Protein AF-A0A2V5RX01-F1 (afdb_monomer_lite)

Foldseek 3Di:
DPLLDFDAVVVVVCVFFDPPFWDWDPCPKQVQWTWTWTHGPNAIAIEIEGHQDWDQDPPPGTDGTQEGALGNLLSLLVSLVVCQVVLHAYDYHHPHPYYDDDDVRVVVPSVVSNVSSVVSVVPRPHD

Radius of gyration: 14.37 Å; chains: 1; bounding box: 32×35×37 Å

Structure (mmCIF, N/CA/C/O backbone):
data_AF-A0A2V5RX01-F1
#
_entry.id   AF-A0A2V5RX01-F1
#
loop_
_atom_site.group_PDB
_atom_site.id
_atom_site.type_symbol
_atom_site.label_atom_id
_atom_site.label_alt_id
_atom_site.label_comp_id
_atom_site.label_asym_id
_atom_site.label_entity_id
_atom_site.label_seq_id
_atom_site.pdbx_PDB_ins_code
_atom_site.Cartn_x
_atom_site.Cartn_y
_atom_site.Cartn_z
_atom_site.occupancy
_atom_site.B_iso_or_equiv
_atom_site.auth_seq_id
_atom_site.auth_comp_id
_atom_site.auth_asym_id
_atom_site.auth_atom_id
_atom_site.pdbx_PDB_model_num
ATOM 1 N N . PHE A 1 1 ? 13.299 -21.409 7.179 1.00 50.28 1 PHE A N 1
ATOM 2 C CA . PHE A 1 1 ? 12.378 -20.322 6.806 1.00 50.28 1 PHE A CA 1
ATOM 3 C C . PHE A 1 1 ? 12.650 -19.974 5.358 1.00 50.28 1 PHE A C 1
ATOM 5 O O . PHE A 1 1 ? 13.742 -19.516 5.058 1.00 50.28 1 PHE A O 1
ATOM 12 N N . ASP A 1 2 ? 11.727 -20.307 4.460 1.00 61.69 2 ASP A N 1
ATOM 13 C CA . ASP A 1 2 ? 11.863 -19.994 3.037 1.00 61.69 2 ASP A CA 1
ATOM 14 C C . ASP A 1 2 ? 11.249 -18.612 2.774 1.00 61.69 2 ASP A C 1
ATOM 16 O O . ASP A 1 2 ? 10.032 -18.473 2.663 1.00 61.69 2 ASP A O 1
ATOM 20 N N . GLY A 1 3 ? 12.093 -17.576 2.750 1.00 63.88 3 GLY A N 1
ATOM 21 C CA . GLY A 1 3 ? 11.678 -16.187 2.515 1.00 63.88 3 GLY A CA 1
ATOM 22 C C . GLY A 1 3 ? 11.251 -15.892 1.071 1.00 63.88 3 GLY A C 1
ATOM 23 O O . GLY A 1 3 ? 10.878 -14.759 0.767 1.00 63.88 3 GLY A O 1
ATOM 24 N N . GLN A 1 4 ? 11.312 -16.882 0.173 1.00 67.19 4 GLN A N 1
ATOM 25 C CA . GLN A 1 4 ? 10.921 -16.735 -1.232 1.00 67.19 4 GLN A CA 1
ATOM 26 C C . GLN A 1 4 ? 9.504 -17.231 -1.525 1.00 67.19 4 GLN A C 1
ATOM 28 O O . GLN A 1 4 ? 9.035 -17.115 -2.657 1.00 67.19 4 GLN A O 1
ATOM 33 N N . LYS A 1 5 ? 8.795 -17.773 -0.529 1.00 80.12 5 LYS A N 1
ATOM 34 C CA . LYS A 1 5 ? 7.443 -18.275 -0.753 1.00 80.12 5 LYS A CA 1
ATOM 35 C C . LYS A 1 5 ? 6.469 -17.113 -0.962 1.00 80.12 5 LYS A C 1
ATOM 37 O O . LYS A 1 5 ? 6.295 -16.267 -0.089 1.00 80.12 5 LYS A O 1
ATOM 42 N N . ASN A 1 6 ? 5.824 -17.089 -2.126 1.00 86.69 6 ASN A N 1
ATOM 43 C CA . ASN A 1 6 ? 4.783 -16.112 -2.433 1.00 86.69 6 ASN A CA 1
ATOM 44 C C . ASN A 1 6 ? 3.511 -16.424 -1.632 1.00 86.69 6 ASN A C 1
ATOM 46 O O . ASN A 1 6 ? 3.156 -17.590 -1.450 1.00 86.69 6 ASN A O 1
ATOM 50 N N . TYR A 1 7 ? 2.813 -15.379 -1.202 1.00 91.81 7 TYR A N 1
ATOM 51 C CA . TYR A 1 7 ? 1.523 -15.453 -0.518 1.00 91.81 7 TYR A CA 1
ATOM 52 C C . TYR A 1 7 ? 0.664 -14.252 -0.919 1.00 91.81 7 TYR A C 1
ATOM 54 O O . TYR A 1 7 ? 1.211 -13.229 -1.339 1.00 91.81 7 TYR A O 1
ATOM 62 N N . ASP A 1 8 ? -0.661 -14.372 -0.803 1.00 94.25 8 ASP A N 1
ATOM 63 C CA . ASP A 1 8 ? -1.544 -13.219 -0.972 1.00 94.25 8 ASP A CA 1
ATOM 64 C C . ASP A 1 8 ? -1.546 -12.386 0.312 1.00 94.25 8 ASP A C 1
ATOM 66 O O . ASP A 1 8 ? -1.879 -12.877 1.392 1.00 94.25 8 ASP A O 1
ATOM 70 N N . ALA A 1 9 ? -1.204 -11.103 0.203 1.00 95.25 9 ALA A N 1
ATOM 71 C CA . ALA A 1 9 ? -1.326 -10.17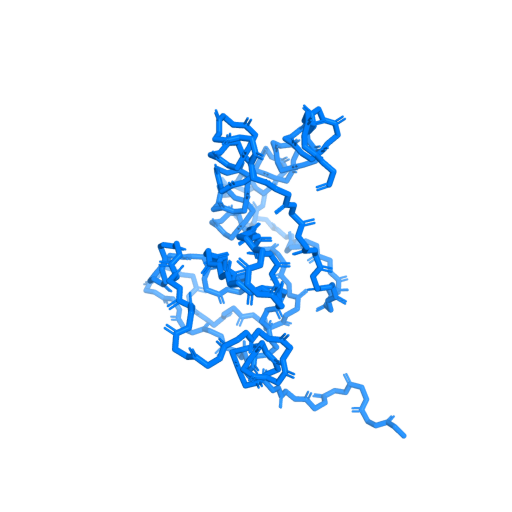2 1.320 1.00 95.25 9 ALA A CA 1
ATOM 72 C C . ALA A 1 9 ? -2.755 -10.123 1.894 1.00 95.25 9 ALA A C 1
ATOM 74 O O . ALA A 1 9 ? -2.914 -9.888 3.085 1.00 95.25 9 ALA A O 1
ATOM 75 N N . ARG A 1 10 ? -3.795 -10.383 1.092 1.00 95.38 10 ARG A N 1
ATOM 76 C CA . ARG A 1 10 ? -5.190 -10.426 1.564 1.00 95.38 10 ARG A CA 1
ATOM 77 C C . ARG A 1 10 ? -5.442 -11.556 2.548 1.00 95.38 10 ARG A C 1
ATOM 79 O O . ARG A 1 10 ? -6.144 -11.340 3.531 1.00 95.38 10 ARG A O 1
ATOM 86 N N . ASP A 1 11 ? -4.834 -12.716 2.317 1.00 95.25 11 ASP A N 1
ATOM 87 C CA . ASP A 1 11 ? -4.947 -13.857 3.225 1.00 95.25 11 ASP A CA 1
ATOM 88 C C . ASP A 1 11 ? -4.301 -13.520 4.572 1.00 95.25 11 ASP A C 1
ATOM 90 O O . ASP A 1 11 ? -4.861 -13.819 5.623 1.00 95.25 11 ASP A O 1
ATOM 94 N N . LEU A 1 12 ? -3.159 -12.820 4.549 1.00 94.19 12 LEU A N 1
ATOM 95 C CA . LEU A 1 12 ? -2.522 -12.301 5.759 1.00 94.19 12 LEU A CA 1
ATOM 96 C C . LEU A 1 12 ? -3.427 -11.286 6.471 1.00 94.19 12 LEU A C 1
ATOM 98 O O . LEU A 1 12 ? -3.653 -11.414 7.673 1.00 94.19 12 LEU A O 1
ATOM 102 N N . LEU A 1 13 ? -3.972 -10.305 5.745 1.00 96.00 13 LEU A N 1
ATOM 103 C CA . LEU A 1 13 ? -4.848 -9.281 6.319 1.00 96.00 13 LEU A CA 1
ATOM 104 C C . LEU A 1 13 ? -6.092 -9.887 6.966 1.00 96.00 13 LEU A C 1
ATOM 106 O O . LEU A 1 13 ? -6.451 -9.463 8.060 1.00 96.00 13 LEU A O 1
ATOM 110 N N . ALA A 1 14 ? -6.687 -10.912 6.354 1.00 96.06 14 ALA A N 1
ATOM 111 C CA . ALA A 1 14 ? -7.845 -11.620 6.894 1.00 96.06 14 ALA A CA 1
ATOM 112 C C . ALA A 1 14 ? -7.596 -12.255 8.278 1.00 96.06 14 ALA A C 1
ATOM 114 O O . ALA A 1 14 ? -8.555 -12.526 8.993 1.00 96.06 14 ALA A O 1
ATOM 115 N N . THR A 1 15 ? -6.335 -12.471 8.679 1.00 95.38 15 THR A N 1
ATOM 116 C CA . THR A 1 15 ? -5.981 -12.967 10.026 1.00 95.38 15 THR A CA 1
ATOM 117 C C . THR A 1 15 ? -5.792 -11.868 11.073 1.00 95.38 15 THR A C 1
ATOM 119 O O . THR A 1 15 ? -5.717 -12.166 12.264 1.00 95.38 15 THR A O 1
ATOM 122 N N . VAL A 1 16 ? -5.688 -10.609 10.642 1.00 95.25 16 VAL A N 1
ATOM 123 C CA . VAL A 1 16 ? -5.357 -9.457 11.498 1.00 95.25 16 VAL A CA 1
ATOM 124 C C . VAL A 1 16 ? -6.561 -8.541 11.702 1.00 95.25 16 VAL A C 1
ATOM 126 O O . VAL A 1 16 ? -6.721 -7.962 12.776 1.00 95.25 16 VAL A O 1
ATOM 129 N N . ILE A 1 17 ? -7.385 -8.381 10.668 1.00 97.69 17 ILE A N 1
ATOM 130 C CA . ILE A 1 17 ? -8.540 -7.482 10.674 1.00 97.69 17 ILE A CA 1
ATOM 131 C C . ILE A 1 17 ? -9.808 -8.197 11.139 1.00 97.69 17 ILE A C 1
ATOM 133 O O . ILE A 1 17 ? -9.938 -9.414 11.025 1.00 97.69 17 ILE A O 1
ATOM 137 N N . ASP A 1 18 ? -10.782 -7.417 11.593 1.00 97.62 18 ASP A N 1
ATOM 138 C CA . ASP A 1 18 ? -12.103 -7.916 11.954 1.00 97.62 18 ASP A CA 1
ATOM 139 C C . ASP A 1 18 ? -12.800 -8.527 10.722 1.00 97.62 18 ASP A C 1
ATOM 141 O O . ASP A 1 18 ? -12.686 -8.012 9.600 1.00 97.62 18 ASP A O 1
ATOM 145 N N . GLU A 1 19 ? -13.571 -9.599 10.925 1.00 95.69 19 GLU A N 1
ATOM 146 C CA . GLU A 1 19 ? -14.274 -10.291 9.842 1.00 95.69 19 GLU A CA 1
ATOM 147 C C . GLU A 1 19 ? -15.134 -9.335 9.002 1.00 95.69 19 GLU A C 1
ATOM 149 O O . GLU A 1 19 ? -15.891 -8.517 9.527 1.00 95.69 19 GLU A O 1
ATOM 154 N N . LYS A 1 20 ? -15.045 -9.468 7.670 1.00 92.94 20 LYS A N 1
ATOM 155 C CA . LYS A 1 20 ? -15.821 -8.681 6.687 1.00 92.94 20 LYS A CA 1
ATOM 156 C C . LYS A 1 20 ? -15.653 -7.158 6.819 1.00 92.94 20 LYS A C 1
ATOM 158 O O . LYS A 1 20 ? -16.513 -6.413 6.354 1.00 92.94 20 LYS A O 1
ATOM 163 N N . SER A 1 21 ? -14.560 -6.689 7.424 1.00 96.50 21 SER A N 1
ATOM 164 C CA . SER A 1 21 ? -14.290 -5.254 7.578 1.00 96.50 21 SER A CA 1
ATOM 165 C C . SER A 1 21 ? -13.482 -4.633 6.435 1.00 96.50 21 SER A C 1
ATOM 167 O O . SER A 1 21 ? -13.425 -3.410 6.349 1.00 96.50 21 SER A O 1
ATOM 169 N N . MET A 1 22 ? -12.861 -5.450 5.576 1.00 97.19 22 MET A N 1
ATOM 170 C CA . MET A 1 22 ? -11.973 -4.977 4.512 1.00 97.19 22 MET A CA 1
ATOM 171 C C . MET A 1 22 ? -12.739 -4.301 3.373 1.00 97.19 22 MET A C 1
ATOM 173 O O . MET A 1 22 ? -13.607 -4.916 2.756 1.00 97.19 22 MET A O 1
ATOM 177 N N . ASP A 1 23 ? -12.332 -3.081 3.038 1.00 97.50 23 ASP A N 1
ATOM 178 C CA . ASP A 1 23 ? -12.756 -2.337 1.854 1.00 97.50 23 ASP A CA 1
ATOM 179 C C . ASP A 1 23 ? -11.518 -1.840 1.091 1.00 97.50 23 ASP A C 1
ATOM 181 O O . ASP A 1 23 ? -10.778 -0.969 1.554 1.00 97.50 23 ASP A O 1
ATOM 185 N N . GLU A 1 24 ? -11.231 -2.447 -0.062 1.00 97.62 24 GLU A N 1
ATOM 186 C CA . GLU A 1 24 ? -10.002 -2.176 -0.807 1.00 97.62 24 GLU A CA 1
ATOM 187 C C . GLU A 1 24 ? -10.060 -0.871 -1.605 1.00 97.62 24 GLU A C 1
ATOM 189 O O . GLU A 1 24 ? -10.825 -0.699 -2.557 1.00 97.62 24 GLU A O 1
ATOM 194 N N . TYR A 1 25 ? -9.110 0.015 -1.319 1.00 97.62 25 TYR A N 1
ATOM 195 C CA . TYR A 1 25 ? -8.886 1.222 -2.091 1.00 97.62 25 TYR A CA 1
ATOM 196 C C . TYR A 1 25 ? -8.201 0.890 -3.418 1.00 97.62 25 TYR A C 1
ATOM 198 O O . TYR A 1 25 ? -7.035 0.485 -3.458 1.00 97.62 25 TYR A O 1
ATOM 206 N N . LYS A 1 26 ? -8.914 1.117 -4.529 1.00 96.19 26 LYS A N 1
ATOM 207 C CA . LYS A 1 26 ? -8.405 0.924 -5.899 1.00 96.19 26 LYS A CA 1
ATOM 208 C C . LYS A 1 26 ? -7.751 -0.455 -6.096 1.00 96.19 26 LYS A C 1
ATOM 210 O O . LYS A 1 26 ? -6.619 -0.540 -6.578 1.00 96.19 26 LYS A O 1
ATOM 215 N N . ALA A 1 27 ? -8.481 -1.522 -5.762 1.00 95.31 27 ALA A N 1
ATOM 216 C CA . ALA A 1 27 ? -8.026 -2.915 -5.872 1.00 95.31 27 ALA A CA 1
ATOM 217 C C . ALA A 1 27 ? -7.427 -3.265 -7.251 1.00 95.31 27 ALA A C 1
ATOM 219 O O . ALA A 1 27 ? -6.488 -4.056 -7.354 1.00 95.31 27 ALA A O 1
ATOM 220 N N . ASP A 1 28 ? -7.923 -2.631 -8.321 1.00 93.12 28 ASP A N 1
ATOM 221 C CA . ASP A 1 28 ? -7.487 -2.899 -9.692 1.00 93.12 28 ASP A CA 1
ATOM 222 C C . ASP A 1 28 ? -6.269 -2.109 -10.195 1.00 93.12 28 ASP A C 1
ATOM 224 O O . ASP A 1 28 ? -5.785 -2.365 -11.300 1.00 93.12 28 ASP A O 1
ATOM 228 N N . TYR A 1 29 ? -5.732 -1.187 -9.396 1.00 94.06 29 TYR A N 1
ATOM 229 C CA . TYR A 1 29 ? -4.612 -0.316 -9.766 1.00 94.06 29 TYR A CA 1
ATOM 230 C C . TYR A 1 29 ? -3.403 -0.575 -8.861 1.00 94.06 29 TYR A C 1
ATOM 232 O O . TYR A 1 29 ? -3.594 -0.783 -7.668 1.00 94.06 29 TYR A O 1
ATOM 240 N N . GLY A 1 30 ? -2.168 -0.567 -9.380 1.00 93.25 30 GLY A N 1
ATOM 241 C CA . GLY A 1 30 ? -0.952 -0.734 -8.567 1.00 93.25 30 GLY A CA 1
ATOM 242 C C . GLY A 1 30 ? -1.000 -1.941 -7.624 1.00 93.25 30 GLY A C 1
ATOM 243 O O . GLY A 1 30 ? -0.858 -1.779 -6.413 1.00 93.25 30 GLY A O 1
ATOM 244 N N . LYS A 1 31 ? -1.301 -3.136 -8.154 1.00 95.25 31 LYS A N 1
ATOM 245 C CA . LYS A 1 31 ? -1.681 -4.319 -7.348 1.00 95.25 31 LYS A CA 1
ATOM 246 C C . LYS A 1 31 ? -0.529 -4.935 -6.540 1.00 95.25 31 LYS A C 1
ATOM 248 O O . LYS A 1 31 ? -0.785 -5.825 -5.734 1.00 95.25 31 LYS A O 1
ATOM 253 N N . THR A 1 32 ? 0.711 -4.481 -6.733 1.00 95.19 32 THR A N 1
ATOM 254 C CA . THR A 1 32 ? 1.870 -4.899 -5.922 1.00 95.19 32 THR A CA 1
ATOM 255 C C . THR A 1 32 ? 1.855 -4.318 -4.504 1.00 95.19 32 THR A C 1
ATOM 257 O O . THR A 1 32 ? 2.606 -4.768 -3.639 1.00 95.19 32 THR A O 1
ATOM 260 N N . ILE A 1 33 ? 0.967 -3.358 -4.232 1.00 97.12 33 ILE A N 1
ATOM 261 C CA . ILE A 1 33 ? 0.630 -2.895 -2.885 1.00 97.12 33 ILE A CA 1
ATOM 262 C C . ILE A 1 33 ? -0.881 -3.032 -2.714 1.00 97.12 33 ILE A C 1
ATOM 264 O O . ILE A 1 33 ? -1.644 -2.571 -3.557 1.00 97.12 33 ILE A O 1
ATOM 268 N N . VAL A 1 34 ? -1.334 -3.648 -1.633 1.00 97.75 34 VAL A N 1
ATOM 269 C CA . VAL A 1 34 ? -2.733 -3.648 -1.206 1.00 97.75 34 VAL A CA 1
ATOM 270 C C . VAL A 1 34 ? -2.949 -2.441 -0.299 1.00 97.75 34 VAL A C 1
ATOM 272 O O . VAL A 1 34 ? -2.176 -2.198 0.624 1.00 97.75 34 VAL A O 1
ATOM 275 N N . THR A 1 35 ? -3.991 -1.669 -0.583 1.00 98.31 35 THR A N 1
ATOM 276 C CA . THR A 1 35 ? -4.428 -0.535 0.236 1.00 98.31 35 THR A CA 1
ATOM 277 C C . THR A 1 35 ? -5.887 -0.746 0.581 1.00 98.31 35 THR A C 1
ATOM 279 O O . THR A 1 35 ? -6.677 -0.979 -0.333 1.00 98.31 35 THR A O 1
ATOM 282 N N . ALA A 1 36 ? -6.253 -0.689 1.856 1.00 98.12 36 ALA A N 1
ATOM 283 C CA . ALA A 1 36 ? -7.618 -0.977 2.284 1.00 98.12 36 ALA A CA 1
ATOM 284 C C . ALA A 1 36 ? -7.999 -0.206 3.544 1.00 98.12 36 ALA A C 1
ATOM 286 O O . ALA A 1 36 ? -7.164 0.025 4.415 1.00 98.12 36 ALA A O 1
ATOM 287 N N . TYR A 1 37 ? -9.273 0.141 3.656 1.00 98.25 37 TYR A N 1
ATOM 288 C CA . TYR A 1 37 ? -9.894 0.491 4.924 1.00 98.25 37 TYR A CA 1
ATOM 289 C C . TYR A 1 37 ? -10.312 -0.801 5.626 1.00 98.25 37 TYR A C 1
ATOM 291 O O . TYR A 1 37 ? -10.789 -1.734 4.981 1.00 98.25 37 TYR A O 1
ATOM 299 N N . ALA A 1 38 ? -10.110 -0.885 6.934 1.00 98.12 38 ALA A N 1
ATOM 300 C CA . ALA A 1 38 ? -10.484 -2.056 7.718 1.00 98.12 38 ALA A CA 1
ATOM 301 C C . ALA A 1 38 ? -10.795 -1.674 9.167 1.00 98.12 38 ALA A C 1
ATOM 303 O O . ALA A 1 38 ? -10.704 -0.506 9.559 1.00 98.12 38 ALA A O 1
ATOM 304 N N . ARG A 1 39 ? -11.157 -2.669 9.980 1.00 98.12 39 ARG A N 1
ATOM 305 C CA . ARG A 1 39 ? 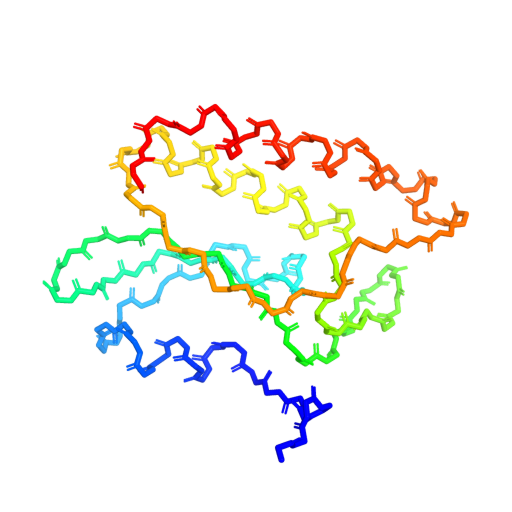-11.240 -2.524 11.435 1.00 98.12 39 ARG A CA 1
ATOM 306 C C . ARG A 1 39 ? -10.342 -3.533 12.131 1.00 98.12 39 ARG A C 1
ATOM 308 O O . ARG A 1 39 ? -10.198 -4.654 11.661 1.00 98.12 39 ARG A O 1
ATOM 315 N N . ILE A 1 40 ? -9.755 -3.119 13.248 1.00 97.06 40 ILE A N 1
ATOM 316 C CA . ILE A 1 40 ? -9.037 -3.999 14.174 1.00 97.06 40 ILE A CA 1
ATOM 317 C C . ILE A 1 40 ? -9.604 -3.739 15.567 1.00 97.06 40 ILE A C 1
ATOM 319 O O . ILE A 1 40 ? -9.513 -2.617 16.077 1.00 97.06 40 ILE A O 1
ATOM 323 N N . ASN A 1 41 ? -10.202 -4.757 16.187 1.00 95.44 41 ASN A N 1
ATOM 324 C CA . ASN A 1 41 ? -10.892 -4.640 17.475 1.00 95.44 41 ASN A CA 1
ATOM 325 C C . ASN A 1 41 ? -11.934 -3.502 17.474 1.00 95.44 41 ASN A C 1
ATOM 327 O O . ASN A 1 41 ? -11.997 -2.682 18.396 1.00 95.44 41 ASN A O 1
ATOM 331 N N . GLY A 1 42 ? -12.707 -3.392 16.391 1.00 95.94 42 GLY A N 1
ATOM 332 C CA . GLY A 1 42 ? -13.731 -2.370 16.180 1.00 95.94 42 GLY A CA 1
ATOM 333 C C . GLY A 1 42 ? -13.204 -0.980 15.807 1.00 95.94 42 GLY A C 1
ATOM 334 O O . GLY A 1 42 ? -14.006 -0.121 15.423 1.00 95.94 42 GLY A O 1
ATOM 335 N N . ARG A 1 43 ? -11.888 -0.737 15.871 1.00 96.31 43 ARG A N 1
ATOM 336 C CA . ARG A 1 43 ? -11.273 0.560 15.550 1.00 96.31 43 ARG A CA 1
ATOM 337 C C . ARG A 1 43 ? -10.987 0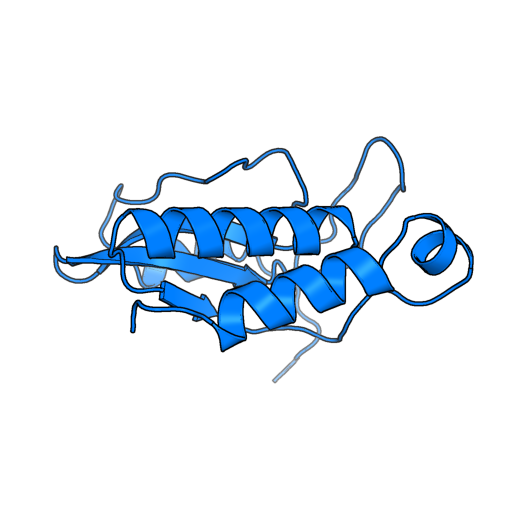.664 14.053 1.00 96.31 43 ARG A C 1
ATOM 339 O O . ARG A 1 43 ? -10.350 -0.243 13.522 1.00 96.31 43 ARG A O 1
ATOM 346 N N . PRO A 1 44 ? -11.433 1.731 13.370 1.00 97.56 44 PRO A N 1
ATOM 347 C CA . PRO A 1 44 ? -11.175 1.899 11.948 1.00 97.56 44 PRO A CA 1
ATOM 348 C C . PRO A 1 44 ? -9.693 2.219 11.717 1.00 97.56 44 PRO A C 1
ATOM 350 O O . PRO A 1 44 ? -9.112 3.032 12.436 1.00 97.56 44 PRO A O 1
ATOM 353 N N . VAL A 1 45 ? -9.098 1.576 10.716 1.00 98.12 45 VAL A N 1
ATOM 354 C CA . VAL A 1 45 ? -7.698 1.760 10.320 1.00 98.12 45 VAL A CA 1
ATOM 355 C C . VAL A 1 45 ? -7.563 1.749 8.800 1.00 98.12 45 VAL A C 1
ATOM 357 O O . VAL A 1 45 ? -8.321 1.078 8.095 1.00 98.12 45 VAL A O 1
ATOM 360 N N . GLY A 1 46 ? -6.589 2.493 8.291 1.00 98.25 46 GLY A N 1
ATOM 361 C CA . GLY A 1 46 ? -6.079 2.353 6.937 1.00 98.25 46 GLY A CA 1
ATOM 362 C C . GLY A 1 46 ? -4.948 1.333 6.925 1.00 98.25 46 GLY A C 1
ATOM 363 O O . GLY A 1 46 ? -4.154 1.265 7.855 1.00 98.25 46 GLY A O 1
ATOM 364 N N . ILE A 1 47 ? -4.862 0.525 5.878 1.00 98.25 47 ILE A N 1
ATOM 365 C CA . ILE A 1 47 ? -3.846 -0.514 5.739 1.00 98.25 47 ILE A CA 1
ATOM 366 C C . ILE A 1 47 ? -3.088 -0.298 4.439 1.00 98.25 47 ILE A C 1
ATOM 368 O O . ILE A 1 47 ? -3.697 -0.123 3.385 1.00 98.25 47 ILE A O 1
ATOM 372 N N . VAL A 1 48 ? -1.760 -0.363 4.513 1.00 98.06 48 VAL A N 1
ATOM 373 C CA . VAL A 1 48 ? -0.860 -0.393 3.356 1.00 98.06 48 VAL A CA 1
ATOM 374 C C . VAL A 1 48 ? 0.022 -1.633 3.476 1.00 98.06 48 VAL A C 1
ATOM 376 O O . VAL A 1 48 ? 0.867 -1.710 4.365 1.00 98.06 48 VAL A O 1
ATOM 379 N N . ALA A 1 49 ? -0.170 -2.611 2.594 1.00 97.81 49 ALA A N 1
ATOM 380 C CA . ALA A 1 49 ? 0.510 -3.903 2.656 1.00 97.81 49 ALA A CA 1
ATOM 381 C C . ALA A 1 49 ? 1.192 -4.254 1.329 1.00 97.81 49 ALA A C 1
ATOM 383 O O . ALA A 1 49 ? 0.602 -4.096 0.261 1.00 97.81 49 ALA A O 1
ATOM 384 N N . ASN A 1 50 ? 2.423 -4.762 1.367 1.00 96.19 50 ASN A N 1
ATOM 385 C CA . ASN A 1 50 ? 3.085 -5.255 0.157 1.00 96.19 50 ASN A CA 1
ATOM 386 C C . ASN A 1 50 ? 2.511 -6.613 -0.271 1.00 96.19 50 ASN A C 1
ATOM 388 O O . ASN A 1 50 ? 2.348 -7.515 0.542 1.00 96.19 50 ASN A O 1
ATOM 392 N N . GLN A 1 51 ? 2.232 -6.769 -1.565 1.00 94.38 51 GLN A N 1
ATOM 393 C CA . GLN A 1 51 ? 1.783 -8.029 -2.154 1.00 94.38 51 GLN A CA 1
ATOM 394 C C . GLN A 1 51 ? 2.988 -8.877 -2.568 1.00 94.38 51 GLN A C 1
ATOM 396 O O . GLN A 1 51 ? 3.908 -8.358 -3.200 1.00 94.38 51 GLN A O 1
ATOM 401 N N . ARG A 1 52 ? 2.970 -10.182 -2.273 1.00 93.31 52 ARG A N 1
ATOM 402 C CA . ARG A 1 52 ? 4.035 -11.126 -2.658 1.00 93.31 52 ARG A CA 1
ATOM 403 C C . ARG A 1 52 ? 3.687 -11.986 -3.865 1.00 93.31 52 ARG A C 1
ATOM 405 O O . ARG A 1 52 ? 4.582 -12.573 -4.467 1.00 93.31 52 ARG A O 1
ATOM 412 N N . LEU A 1 53 ? 2.426 -12.013 -4.284 1.00 92.62 53 LEU A N 1
ATOM 413 C CA . LEU A 1 53 ? 2.050 -12.569 -5.579 1.00 92.62 53 LEU A CA 1
ATOM 414 C C . LEU A 1 53 ? 2.608 -11.736 -6.737 1.00 92.62 53 LEU A C 1
ATOM 416 O O . LEU A 1 53 ? 2.654 -10.506 -6.693 1.00 92.62 53 LEU A O 1
ATOM 420 N N . GLN A 1 54 ? 2.977 -12.425 -7.815 1.00 90.69 54 GLN A N 1
ATOM 421 C CA . GLN A 1 54 ? 3.258 -11.776 -9.088 1.00 90.69 54 GLN A CA 1
ATOM 422 C C . GLN A 1 54 ? 1.964 -11.227 -9.681 1.00 90.69 54 GLN A C 1
ATOM 424 O O . GLN A 1 54 ? 0.938 -11.910 -9.733 1.00 90.69 54 GLN A O 1
ATOM 429 N N . VAL A 1 55 ? 2.025 -9.996 -10.171 1.00 89.38 55 VAL A N 1
ATOM 430 C CA . VAL A 1 55 ? 0.872 -9.295 -10.725 1.00 89.38 55 VAL A CA 1
ATOM 431 C C . VAL A 1 55 ? 1.057 -9.155 -12.224 1.00 89.38 55 VAL A C 1
ATOM 433 O O . VAL A 1 55 ? 2.077 -8.667 -12.693 1.00 89.38 55 VAL A O 1
ATOM 436 N N . ARG A 1 56 ? 0.035 -9.518 -12.998 1.00 86.50 56 ARG A N 1
ATOM 437 C CA . ARG A 1 56 ? -0.021 -9.182 -14.423 1.00 86.50 56 ARG A CA 1
ATOM 438 C C . ARG A 1 56 ? -0.716 -7.844 -14.622 1.00 86.50 56 ARG A C 1
ATOM 440 O O . ARG A 1 56 ? -1.880 -7.687 -14.251 1.00 86.50 56 ARG A O 1
ATOM 447 N N . THR A 1 57 ? -0.027 -6.904 -15.254 1.00 82.31 57 THR A N 1
ATOM 448 C CA . THR A 1 57 ? -0.588 -5.618 -15.664 1.00 82.31 57 THR A CA 1
ATOM 449 C C . THR A 1 57 ? -0.755 -5.566 -17.178 1.00 82.31 57 THR A C 1
ATOM 451 O O . THR A 1 57 ? -0.036 -6.212 -17.938 1.00 82.31 57 THR A O 1
ATOM 454 N N . LYS A 1 58 ? -1.733 -4.777 -17.635 1.00 75.50 58 LYS A N 1
ATOM 455 C CA . LYS A 1 58 ? -1.995 -4.592 -19.071 1.00 75.50 58 LYS A CA 1
ATOM 456 C C . LYS A 1 58 ? -0.905 -3.774 -19.776 1.00 75.50 58 LYS A C 1
ATOM 458 O O . LYS A 1 58 ? -0.810 -3.848 -20.993 1.00 75.50 58 LYS A O 1
ATOM 463 N N . LYS A 1 59 ? -0.141 -2.964 -19.030 1.00 71.56 59 LYS A N 1
ATOM 464 C CA . LYS A 1 59 ? 0.824 -1.993 -19.572 1.00 71.56 59 LYS A CA 1
ATOM 465 C C . LYS A 1 59 ? 2.281 -2.441 -19.452 1.00 71.56 59 LYS A C 1
ATOM 467 O O . LYS A 1 59 ? 3.040 -2.206 -20.379 1.00 71.56 59 LYS A O 1
ATOM 472 N N . GLU A 1 60 ? 2.656 -3.086 -18.349 1.00 70.06 60 GLU A N 1
ATOM 473 C CA . GLU A 1 60 ? 4.063 -3.353 -17.998 1.00 70.06 60 GLU A CA 1
ATOM 474 C C . GLU A 1 60 ? 4.377 -4.852 -17.853 1.00 70.06 60 GLU A C 1
ATOM 476 O O . GLU A 1 60 ? 5.457 -5.236 -17.415 1.00 70.06 60 GLU A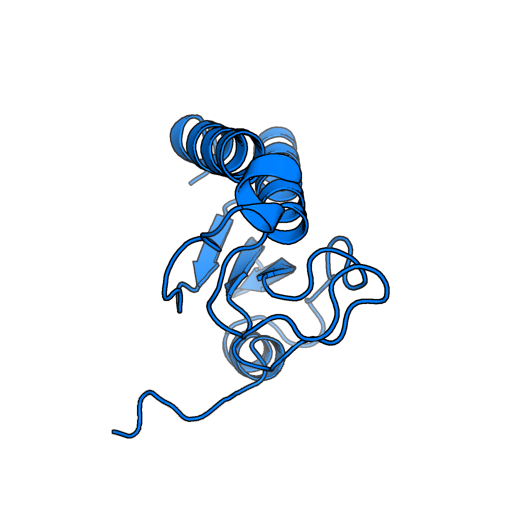 O 1
ATOM 481 N N . GLY A 1 61 ? 3.444 -5.729 -18.236 1.00 83.06 61 GLY A N 1
ATOM 482 C CA . GLY A 1 61 ? 3.649 -7.174 -18.190 1.00 83.06 61 GLY A CA 1
ATOM 483 C C . GLY A 1 61 ? 3.578 -7.733 -16.768 1.00 83.06 61 GLY A C 1
ATOM 484 O O . GLY A 1 61 ? 2.602 -7.499 -16.056 1.00 83.06 61 GLY A O 1
ATOM 485 N N . ILE A 1 62 ? 4.560 -8.550 -16.381 1.00 88.50 62 ILE A N 1
ATOM 486 C CA . ILE A 1 62 ? 4.604 -9.184 -15.056 1.00 88.50 62 ILE A CA 1
ATOM 487 C C . ILE A 1 62 ? 5.384 -8.283 -14.099 1.00 88.50 62 ILE A C 1
ATOM 489 O O . ILE A 1 62 ? 6.578 -8.060 -14.280 1.00 88.50 62 ILE A O 1
ATOM 493 N N . GLN A 1 63 ? 4.707 -7.816 -13.058 1.00 91.50 63 GLN A N 1
ATOM 494 C CA . GLN A 1 63 ? 5.298 -7.133 -11.920 1.00 91.50 63 GLN A CA 1
ATOM 495 C C . GLN A 1 63 ? 5.606 -8.145 -10.811 1.00 91.50 63 GLN A C 1
ATOM 497 O O . GLN A 1 63 ? 4.795 -9.024 -10.497 1.00 91.50 63 GLN A O 1
ATOM 502 N N . MET A 1 64 ? 6.792 -8.025 -10.222 1.00 91.38 64 MET A N 1
ATOM 503 C CA . MET A 1 64 ? 7.237 -8.894 -9.137 1.00 91.38 64 MET A CA 1
ATOM 504 C C . MET A 1 64 ? 6.603 -8.468 -7.812 1.00 91.38 64 MET A C 1
ATOM 506 O O . MET A 1 64 ? 6.570 -7.283 -7.480 1.00 91.38 64 MET A O 1
ATOM 510 N N . GLY A 1 65 ? 6.120 -9.444 -7.042 1.00 91.25 65 GLY A N 1
ATOM 511 C CA . GLY A 1 65 ? 5.694 -9.207 -5.666 1.00 91.25 65 GLY A CA 1
ATOM 512 C C . GLY A 1 65 ? 6.858 -8.700 -4.809 1.00 91.25 65 GLY A C 1
ATOM 513 O O . GLY A 1 65 ? 8.012 -9.051 -5.045 1.00 91.25 65 GLY A O 1
ATOM 514 N N . GLY A 1 66 ? 6.562 -7.845 -3.833 1.00 91.38 66 GLY A N 1
ATOM 515 C CA . GLY A 1 66 ? 7.556 -7.191 -2.977 1.00 91.38 66 GLY A CA 1
ATOM 516 C C . GLY A 1 66 ? 8.274 -5.996 -3.616 1.00 91.38 66 GLY A C 1
ATOM 517 O O . GLY A 1 66 ? 8.952 -5.260 -2.902 1.00 91.38 66 GLY A O 1
ATOM 518 N N . VAL A 1 67 ? 8.097 -5.740 -4.917 1.00 94.00 67 VAL A N 1
ATOM 519 C CA . VAL A 1 67 ? 8.679 -4.577 -5.607 1.00 94.00 67 VAL A CA 1
ATOM 520 C C . VAL A 1 67 ? 7.655 -3.446 -5.721 1.00 94.00 67 VAL A C 1
ATOM 522 O O . VAL A 1 67 ? 6.500 -3.653 -6.105 1.00 94.00 67 VAL A O 1
ATOM 525 N N . ILE A 1 68 ? 8.086 -2.224 -5.411 1.00 94.88 68 ILE A N 1
ATOM 526 C CA . ILE A 1 68 ? 7.271 -1.015 -5.549 1.00 94.88 68 ILE A CA 1
ATOM 527 C C . ILE A 1 68 ? 7.461 -0.428 -6.951 1.00 94.88 68 ILE A C 1
ATOM 529 O O . ILE A 1 68 ? 8.544 0.035 -7.306 1.00 94.88 68 ILE A O 1
ATOM 533 N N . TYR A 1 69 ? 6.385 -0.413 -7.731 1.00 94.81 69 TYR A N 1
ATOM 534 C CA . TYR A 1 69 ? 6.295 0.206 -9.058 1.00 94.81 69 TYR A CA 1
ATOM 535 C C . TYR A 1 69 ? 5.658 1.599 -8.973 1.00 94.81 69 TYR A C 1
ATOM 537 O O . TYR A 1 69 ? 5.038 1.938 -7.961 1.00 94.81 69 TYR A O 1
ATOM 545 N N . SER A 1 70 ? 5.790 2.411 -10.028 1.00 94.31 70 SER A N 1
ATOM 546 C CA . SER A 1 70 ? 5.345 3.816 -10.025 1.00 94.31 70 SER A CA 1
ATOM 547 C C . SER A 1 70 ? 3.847 3.935 -9.727 1.00 94.31 70 SER A C 1
ATOM 549 O O . SER A 1 70 ? 3.442 4.735 -8.883 1.00 94.31 70 SER A O 1
ATOM 551 N N . ASP A 1 71 ? 3.032 3.060 -10.317 1.00 94.25 71 ASP A N 1
ATOM 552 C CA . ASP A 1 71 ? 1.589 3.007 -10.093 1.00 94.25 71 ASP A CA 1
ATOM 553 C C . ASP A 1 71 ? 1.224 2.636 -8.646 1.00 94.25 71 ASP A C 1
ATOM 555 O O . ASP A 1 71 ? 0.382 3.292 -8.028 1.00 94.25 71 ASP A O 1
ATOM 559 N N . SER A 1 72 ? 1.888 1.630 -8.076 1.00 95.12 72 SER A N 1
ATOM 560 C CA . SER A 1 72 ? 1.700 1.209 -6.686 1.00 95.12 72 SER A CA 1
ATOM 561 C C . SER A 1 72 ? 2.154 2.276 -5.685 1.00 95.12 72 SER A C 1
ATOM 563 O O . SER A 1 72 ? 1.443 2.532 -4.712 1.00 95.12 72 SER A O 1
ATOM 565 N N . ALA A 1 73 ? 3.265 2.971 -5.960 1.00 96.62 73 ALA A N 1
ATOM 566 C CA . ALA A 1 73 ? 3.750 4.083 -5.150 1.00 96.62 73 ALA A CA 1
ATOM 567 C C . ALA A 1 73 ? 2.761 5.254 -5.168 1.00 96.62 73 ALA A C 1
ATOM 569 O O . ALA A 1 73 ? 2.397 5.778 -4.116 1.00 96.62 73 ALA A O 1
ATOM 570 N N . ASP A 1 74 ? 2.256 5.625 -6.348 1.00 96.12 74 ASP A N 1
ATOM 571 C CA . ASP A 1 74 ? 1.246 6.676 -6.477 1.00 96.12 74 ASP A CA 1
ATOM 572 C C . ASP A 1 74 ? -0.082 6.306 -5.811 1.00 96.12 74 ASP A C 1
ATOM 574 O O . ASP A 1 74 ? -0.752 7.180 -5.247 1.00 96.12 74 ASP A O 1
ATOM 578 N N . LYS A 1 75 ? -0.473 5.024 -5.859 1.00 97.38 75 LYS A N 1
ATOM 579 C CA . LYS A 1 75 ? -1.653 4.527 -5.143 1.00 97.38 75 LYS A CA 1
ATOM 580 C C . LYS A 1 75 ? -1.480 4.673 -3.639 1.00 97.38 75 LYS A C 1
ATOM 582 O O . LYS A 1 75 ? -2.338 5.279 -3.003 1.00 97.38 75 LYS A O 1
ATOM 587 N N . ALA A 1 76 ? -0.382 4.148 -3.099 1.00 97.81 76 ALA A N 1
ATOM 588 C CA . ALA A 1 76 ? -0.087 4.201 -1.675 1.00 97.81 76 ALA A CA 1
ATOM 589 C C . ALA A 1 76 ? -0.000 5.653 -1.185 1.00 97.81 76 ALA A C 1
ATOM 591 O O . ALA A 1 76 ? -0.615 5.991 -0.180 1.00 97.81 76 ALA A O 1
ATOM 592 N N . ALA A 1 77 ? 0.655 6.539 -1.942 1.00 97.94 77 ALA A N 1
ATOM 593 C CA . ALA A 1 77 ? 0.757 7.952 -1.591 1.00 97.94 77 ALA A CA 1
ATOM 594 C C . ALA A 1 77 ? -0.622 8.621 -1.501 1.00 97.94 77 ALA A C 1
ATOM 596 O O . ALA A 1 77 ? -0.898 9.351 -0.554 1.00 97.94 77 ALA A O 1
ATOM 597 N N . ARG A 1 78 ? -1.506 8.365 -2.478 1.00 97.75 78 ARG A N 1
ATOM 598 C CA . ARG A 1 78 ? -2.883 8.884 -2.455 1.00 97.75 78 ARG A CA 1
ATOM 599 C C . ARG A 1 78 ? -3.682 8.334 -1.283 1.00 97.75 78 ARG A C 1
ATOM 601 O O . ARG A 1 78 ? -4.341 9.107 -0.609 1.00 97.75 78 ARG A O 1
ATOM 608 N N . PHE A 1 79 ? -3.568 7.041 -1.012 1.00 98.31 79 PHE A N 1
ATOM 609 C CA . PHE A 1 79 ? -4.258 6.425 0.113 1.00 98.31 79 PHE A CA 1
ATOM 610 C C . PHE A 1 79 ? -3.808 7.000 1.465 1.00 98.31 79 PHE A C 1
ATOM 612 O O . PHE A 1 79 ? -4.649 7.302 2.306 1.00 98.31 79 PHE A O 1
ATOM 619 N N . VAL A 1 80 ? -2.502 7.220 1.658 1.00 98.19 80 VAL A N 1
ATOM 620 C CA . VAL A 1 80 ? -1.965 7.875 2.864 1.00 98.19 80 VAL A CA 1
ATOM 621 C C . VAL A 1 80 ? -2.510 9.298 3.001 1.00 98.19 80 VAL A C 1
ATOM 623 O O . VAL A 1 80 ? -2.950 9.680 4.080 1.00 98.19 80 VAL A O 1
ATOM 626 N N . MET A 1 81 ? -2.553 10.072 1.911 1.00 97.56 81 MET A N 1
ATOM 627 C CA . MET A 1 81 ? -3.161 11.410 1.924 1.00 97.56 81 MET A CA 1
ATOM 628 C C . MET A 1 81 ? -4.661 11.371 2.266 1.00 97.56 81 MET A C 1
ATOM 630 O O . MET A 1 81 ? -5.119 12.198 3.053 1.00 97.56 81 MET A O 1
ATOM 634 N N . ASP A 1 82 ? -5.406 10.399 1.737 1.00 97.50 82 ASP A N 1
ATOM 635 C CA . ASP A 1 82 ? -6.830 10.217 2.043 1.00 97.50 82 ASP A CA 1
ATOM 636 C C . ASP A 1 82 ? -7.030 9.842 3.535 1.00 97.50 82 ASP A C 1
ATOM 638 O O . ASP A 1 82 ? -7.926 10.365 4.204 1.00 97.50 82 ASP A O 1
ATOM 642 N N . CYS A 1 83 ? -6.162 8.994 4.104 1.00 97.81 83 CYS A N 1
ATOM 643 C CA . CYS A 1 83 ? -6.172 8.652 5.535 1.00 97.81 83 CYS A CA 1
ATOM 644 C C . CYS A 1 83 ? -5.837 9.864 6.420 1.00 97.81 83 CYS A C 1
ATOM 646 O O . CYS A 1 83 ? -6.530 10.121 7.403 1.00 97.81 83 CYS A O 1
ATOM 648 N N . ASN A 1 84 ? -4.843 10.665 6.022 1.00 97.25 84 ASN A N 1
ATOM 649 C CA . ASN A 1 84 ? -4.496 11.919 6.693 1.00 97.25 84 ASN A CA 1
ATOM 650 C C . ASN A 1 84 ? -5.683 12.884 6.749 1.00 97.25 84 ASN A C 1
ATOM 652 O O . ASN A 1 84 ? -5.968 13.456 7.798 1.00 97.25 84 ASN A O 1
ATOM 656 N N . GLN A 1 85 ? -6.396 13.048 5.632 1.00 96.44 85 GLN A N 1
ATOM 657 C CA . GLN A 1 85 ? -7.548 13.944 5.554 1.00 96.44 85 GLN A CA 1
ATOM 658 C C . GLN A 1 85 ? -8.723 13.472 6.422 1.00 96.44 85 GLN A C 1
ATOM 660 O O . GLN A 1 85 ? -9.465 14.293 6.958 1.00 96.44 85 GLN A O 1
ATOM 665 N N . THR A 1 86 ? -8.897 12.158 6.556 1.00 95.81 86 THR A N 1
ATOM 666 C CA . THR A 1 86 ? -9.989 11.551 7.332 1.00 95.81 86 THR A CA 1
ATOM 667 C C . THR A 1 86 ? -9.646 11.332 8.806 1.00 95.81 86 THR A C 1
ATOM 669 O O . THR A 1 86 ? -10.530 10.976 9.583 1.00 95.81 86 THR A O 1
ATOM 672 N N . GLY A 1 87 ? -8.394 11.564 9.212 1.00 96.06 87 GLY A N 1
ATOM 673 C CA . GLY A 1 87 ? -7.934 11.311 10.578 1.00 96.06 87 GLY A CA 1
ATOM 674 C C . GLY A 1 87 ? -7.830 9.819 10.916 1.00 96.06 87 GLY A C 1
ATOM 675 O O . GLY A 1 87 ? -7.936 9.448 12.084 1.00 96.06 87 GLY A O 1
ATOM 676 N N . LEU A 1 88 ? -7.676 8.960 9.904 1.00 97.62 88 LEU A N 1
ATOM 677 C CA . LEU A 1 88 ? -7.664 7.509 10.050 1.00 97.62 88 LEU A CA 1
ATOM 678 C C . LEU A 1 88 ? -6.238 6.985 10.317 1.00 97.62 88 LEU A C 1
ATOM 680 O O . LEU A 1 88 ? -5.386 7.163 9.448 1.00 97.62 88 LEU A O 1
ATOM 684 N N . PRO A 1 89 ? -5.970 6.305 11.450 1.00 97.69 89 PRO A N 1
ATOM 685 C CA . PRO A 1 89 ? -4.665 5.694 11.732 1.00 97.69 89 PRO A CA 1
ATOM 686 C C . PRO A 1 89 ? -4.238 4.688 10.662 1.00 97.69 89 PRO A C 1
ATOM 688 O O . PRO A 1 89 ? -5.092 3.972 10.130 1.00 97.69 89 PRO A O 1
ATOM 691 N N . ILE A 1 90 ? -2.937 4.589 10.374 1.00 98.06 90 ILE A N 1
ATOM 692 C CA . ILE A 1 90 ? -2.421 3.761 9.272 1.00 98.06 90 ILE A CA 1
ATOM 693 C C . ILE A 1 90 ? -1.533 2.629 9.797 1.00 98.06 90 ILE A C 1
ATOM 695 O O . ILE A 1 90 ? -0.558 2.847 10.507 1.00 98.06 90 ILE A O 1
ATOM 699 N N . VAL A 1 91 ? -1.816 1.399 9.369 1.00 97.56 91 VAL A N 1
ATOM 700 C CA . VAL A 1 91 ? -0.986 0.219 9.626 1.00 97.56 91 VAL A CA 1
ATOM 701 C C . VAL A 1 91 ? -0.236 -0.166 8.355 1.00 97.56 91 VAL A C 1
ATOM 703 O O . VAL A 1 91 ? -0.836 -0.467 7.320 1.00 97.56 91 VAL A O 1
ATOM 706 N N . PHE A 1 92 ? 1.093 -0.200 8.441 1.00 96.94 92 PHE A N 1
ATOM 707 C CA . PHE A 1 92 ? 1.961 -0.652 7.356 1.00 96.94 92 PHE A CA 1
ATOM 708 C C . PHE A 1 92 ? 2.401 -2.102 7.587 1.00 96.94 92 PHE A C 1
ATOM 710 O O . PHE A 1 92 ? 3.050 -2.400 8.588 1.00 96.94 92 PHE A O 1
ATOM 717 N N . LEU A 1 93 ? 2.100 -2.995 6.641 1.00 95.88 93 LEU A N 1
ATOM 718 C CA . LEU A 1 93 ? 2.636 -4.358 6.607 1.00 95.88 93 LEU A CA 1
ATOM 719 C C . LEU A 1 93 ? 3.697 -4.445 5.510 1.00 95.88 93 LEU A C 1
ATOM 721 O O . LEU A 1 93 ? 3.383 -4.534 4.320 1.00 95.88 93 LEU A O 1
ATOM 725 N N . GLN A 1 94 ? 4.959 -4.372 5.924 1.00 94.38 94 GLN A N 1
ATOM 726 C CA . GLN A 1 94 ? 6.087 -4.254 5.009 1.00 94.38 94 GLN A CA 1
ATOM 727 C C . GLN A 1 94 ? 6.732 -5.610 4.727 1.00 94.38 94 GLN A C 1
ATOM 729 O O . GLN A 1 94 ? 7.297 -6.242 5.614 1.00 94.38 94 GLN A O 1
ATOM 734 N N . ASP A 1 95 ? 6.691 -6.011 3.460 1.00 93.38 95 ASP A N 1
ATOM 735 C CA . ASP A 1 95 ? 7.462 -7.131 2.911 1.00 93.38 95 ASP A CA 1
ATOM 736 C C . ASP A 1 95 ? 7.991 -6.726 1.530 1.00 93.38 95 ASP A C 1
ATOM 738 O O . ASP A 1 95 ? 7.557 -7.198 0.472 1.00 93.38 95 ASP A O 1
ATOM 742 N N . VAL A 1 96 ? 8.871 -5.726 1.565 1.00 92.19 96 VAL A N 1
ATOM 743 C CA . VAL A 1 96 ? 9.368 -4.984 0.408 1.00 92.19 96 VAL A CA 1
ATOM 744 C C . VAL A 1 96 ? 10.832 -5.313 0.135 1.00 92.19 96 VAL A C 1
ATOM 746 O O . VAL A 1 96 ? 11.664 -5.319 1.038 1.00 92.19 96 VAL A O 1
ATOM 749 N N . THR A 1 97 ? 11.163 -5.540 -1.133 1.00 91.00 97 THR A N 1
ATOM 750 C CA . THR A 1 97 ? 12.545 -5.708 -1.605 1.00 91.00 97 THR A CA 1
ATOM 751 C C . THR A 1 97 ? 13.150 -4.395 -2.099 1.00 91.00 97 THR A C 1
ATOM 753 O O . THR A 1 97 ? 14.366 -4.242 -2.109 1.00 91.00 97 THR A O 1
ATOM 756 N N . GLY A 1 98 ? 12.311 -3.444 -2.514 1.00 92.31 98 GLY A N 1
ATOM 757 C CA . GLY A 1 98 ? 12.713 -2.102 -2.929 1.00 92.31 98 GLY A CA 1
ATOM 758 C C . GLY A 1 98 ? 11.800 -1.517 -4.004 1.00 92.31 98 GLY A C 1
ATOM 759 O O . GLY A 1 98 ? 10.764 -2.087 -4.348 1.00 92.31 98 GLY A O 1
ATOM 760 N N . PHE A 1 99 ? 12.201 -0.369 -4.547 1.00 93.88 99 PHE A N 1
ATOM 761 C CA . PHE A 1 99 ? 11.576 0.217 -5.731 1.00 93.88 99 PHE A CA 1
ATOM 762 C C . PHE A 1 99 ? 12.077 -0.465 -7.005 1.00 93.88 99 PHE A C 1
ATOM 764 O O . PHE A 1 99 ? 13.210 -0.945 -7.064 1.00 93.88 99 PHE A O 1
ATOM 771 N N . MET A 1 100 ? 11.237 -0.485 -8.037 1.00 93.44 100 MET A N 1
ATOM 772 C CA . MET A 1 100 ? 11.645 -0.928 -9.364 1.00 93.44 100 MET A CA 1
ATOM 773 C C . MET A 1 100 ? 12.743 -0.006 -9.907 1.00 93.44 100 MET A C 1
ATOM 775 O O . MET A 1 100 ? 12.617 1.215 -9.862 1.00 93.44 100 MET A O 1
ATOM 779 N N . VAL A 1 101 ? 13.796 -0.598 -10.464 1.00 90.06 101 VAL A N 1
ATOM 780 C CA . VAL A 1 101 ? 14.918 0.118 -11.085 1.00 90.06 101 VAL A CA 1
ATOM 781 C C . VAL A 1 101 ? 15.001 -0.181 -12.579 1.00 90.06 101 VAL A C 1
ATOM 783 O O . VAL A 1 101 ? 14.454 -1.167 -13.068 1.00 90.06 101 VAL A O 1
ATOM 786 N N . GLY A 1 102 ? 15.728 0.654 -13.315 1.00 88.31 102 GLY A N 1
ATOM 787 C CA . GLY A 1 102 ? 15.985 0.465 -14.741 1.00 88.31 102 GLY A CA 1
ATOM 788 C C . GLY A 1 102 ? 15.301 1.516 -15.604 1.00 88.31 102 GLY A C 1
ATOM 789 O O . GLY A 1 102 ? 14.400 2.226 -15.169 1.00 88.31 102 GLY A O 1
ATOM 790 N N . ARG A 1 103 ? 15.744 1.614 -16.859 1.00 87.94 103 ARG A N 1
ATOM 791 C CA . ARG A 1 103 ? 15.399 2.726 -17.754 1.00 87.94 103 ARG A CA 1
ATOM 792 C C . ARG A 1 103 ? 13.894 2.969 -17.888 1.00 87.94 103 ARG A C 1
ATOM 794 O O . ARG A 1 103 ? 13.462 4.109 -17.803 1.00 87.94 103 ARG A O 1
ATOM 801 N N . HIS A 1 104 ? 13.104 1.910 -18.055 1.00 84.81 104 HIS A N 1
ATOM 802 C CA . HIS A 1 104 ? 11.654 2.047 -18.191 1.00 84.81 104 HIS A CA 1
ATOM 803 C C . HIS A 1 104 ? 10.991 2.556 -16.902 1.00 84.81 104 HIS A C 1
ATOM 805 O O . HIS A 1 104 ? 10.094 3.390 -16.961 1.00 84.81 104 HIS A O 1
ATOM 811 N N . ALA A 1 105 ? 11.467 2.108 -15.735 1.00 85.81 105 ALA A N 1
ATOM 812 C CA . ALA A 1 105 ? 10.969 2.578 -14.445 1.00 85.81 105 ALA A CA 1
ATOM 813 C C . ALA A 1 105 ? 11.302 4.066 -14.233 1.00 85.81 105 ALA A C 1
ATOM 815 O O . ALA A 1 105 ? 10.436 4.840 -13.821 1.00 85.81 105 ALA A O 1
ATOM 816 N N . GLU A 1 106 ? 12.515 4.486 -14.597 1.00 88.81 106 GLU A N 1
ATOM 817 C CA . GLU A 1 106 ? 12.928 5.895 -14.582 1.00 88.81 106 GLU A CA 1
ATOM 818 C C . GLU A 1 106 ? 12.052 6.758 -15.503 1.00 88.81 106 GLU A C 1
ATOM 820 O O . GLU A 1 106 ? 11.498 7.768 -15.068 1.00 88.81 106 GLU A O 1
ATOM 825 N N . GLU A 1 107 ? 11.842 6.321 -16.750 1.00 87.06 107 GLU A N 1
ATOM 826 C CA . GLU A 1 107 ? 10.982 7.003 -17.730 1.00 87.06 107 GLU A CA 1
ATOM 827 C C . GLU A 1 107 ? 9.507 7.051 -17.285 1.00 87.06 107 GLU A C 1
ATOM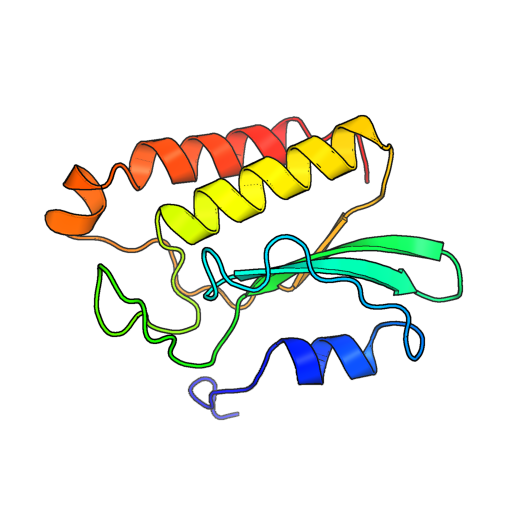 829 O O . GLU A 1 107 ? 8.822 8.043 -17.533 1.00 87.06 107 GLU A O 1
ATOM 834 N N . SER A 1 108 ? 9.025 6.026 -16.570 1.00 83.75 108 SER A N 1
ATOM 835 C CA . SER A 1 108 ? 7.677 5.999 -15.975 1.00 83.75 108 SER A CA 1
ATOM 836 C C . SER A 1 108 ? 7.513 6.949 -14.778 1.00 83.75 108 SER A C 1
ATOM 838 O O . SER A 1 108 ? 6.392 7.215 -14.346 1.00 83.75 108 SER A O 1
ATOM 840 N N . GLY A 1 109 ? 8.616 7.499 -14.254 1.00 90.19 109 GLY A N 1
ATOM 841 C CA . GLY A 1 109 ? 8.608 8.451 -13.148 1.00 90.19 109 GLY A CA 1
ATOM 842 C C . GLY A 1 109 ? 8.671 7.814 -11.759 1.00 90.19 109 GLY A C 1
ATOM 843 O O . GLY A 1 109 ? 8.183 8.422 -10.803 1.00 90.19 109 GLY A O 1
ATOM 844 N N . ILE A 1 110 ? 9.292 6.635 -11.610 1.00 92.44 110 ILE A N 1
ATOM 845 C CA . ILE A 1 110 ? 9.405 5.932 -10.318 1.00 92.44 110 ILE A CA 1
ATOM 846 C C . ILE A 1 110 ? 9.998 6.805 -9.208 1.00 92.44 110 ILE A C 1
ATOM 848 O O . ILE A 1 110 ? 9.475 6.805 -8.097 1.00 92.44 110 ILE A O 1
ATOM 852 N N . ILE A 1 111 ? 11.020 7.615 -9.510 1.00 92.88 111 ILE A N 1
ATOM 853 C CA . ILE A 1 111 ? 11.633 8.529 -8.537 1.00 92.88 111 ILE A CA 1
ATOM 854 C C . ILE A 1 111 ? 10.612 9.557 -8.043 1.00 92.88 111 ILE A C 1
ATOM 856 O O . ILE A 1 111 ? 10.521 9.815 -6.844 1.00 92.88 111 ILE A O 1
ATOM 860 N N . ARG A 1 112 ? 9.802 10.124 -8.946 1.00 94.12 112 ARG A N 1
ATOM 861 C CA . ARG A 1 112 ? 8.776 11.113 -8.590 1.00 94.12 112 ARG A CA 1
ATOM 862 C C . ARG A 1 112 ? 7.678 10.478 -7.738 1.00 94.12 112 ARG A C 1
ATOM 864 O O . ARG A 1 112 ? 7.325 11.037 -6.700 1.00 94.12 112 ARG A O 1
ATOM 871 N N . SER A 1 113 ? 7.141 9.333 -8.159 1.00 94.25 113 SER A N 1
ATOM 872 C CA . SER A 1 113 ? 6.083 8.629 -7.419 1.00 94.25 113 SER A CA 1
ATOM 873 C C . SER A 1 113 ? 6.591 8.117 -6.065 1.00 94.25 113 SER A C 1
ATOM 875 O O . SER A 1 113 ? 5.892 8.233 -5.061 1.00 94.25 113 SER A O 1
ATOM 877 N N . GLY A 1 114 ? 7.832 7.626 -6.006 1.00 92.94 114 GLY A N 1
ATOM 878 C CA . GLY A 1 114 ? 8.500 7.210 -4.774 1.00 92.94 114 GLY A CA 1
ATOM 879 C C . GLY A 1 114 ? 8.725 8.372 -3.809 1.00 92.94 114 GLY A C 1
ATOM 880 O O . GLY A 1 114 ? 8.323 8.287 -2.651 1.00 92.94 114 GLY A O 1
ATOM 881 N N . ALA A 1 115 ? 9.265 9.497 -4.287 1.00 95.19 115 ALA A N 1
ATOM 882 C CA . ALA A 1 115 ? 9.440 10.703 -3.475 1.00 95.19 115 ALA A CA 1
ATOM 883 C C . ALA A 1 115 ? 8.106 11.228 -2.927 1.00 95.19 115 ALA A C 1
ATOM 885 O O . ALA A 1 115 ? 8.032 11.665 -1.781 1.00 95.19 115 ALA A O 1
ATOM 886 N N . LYS A 1 116 ? 7.033 11.143 -3.719 1.00 96.12 116 LYS A N 1
ATOM 887 C CA . LYS A 1 116 ? 5.683 11.508 -3.285 1.00 96.12 116 LYS A CA 1
ATOM 888 C C . LYS A 1 116 ? 5.153 10.587 -2.185 1.00 96.12 116 LYS A C 1
ATOM 890 O O . LYS A 1 116 ? 4.561 11.087 -1.234 1.00 96.12 116 LYS A O 1
ATOM 895 N N . LEU A 1 117 ? 5.369 9.273 -2.289 1.00 96.19 117 LEU A N 1
ATOM 896 C CA . LEU A 1 117 ? 5.013 8.330 -1.225 1.00 96.19 117 LEU A CA 1
ATOM 897 C C . LEU A 1 117 ? 5.779 8.637 0.064 1.00 96.19 117 LEU A C 1
ATOM 899 O O . LEU A 1 117 ? 5.160 8.766 1.116 1.00 96.19 117 LEU A O 1
ATOM 903 N N . VAL A 1 118 ? 7.100 8.813 -0.028 1.00 95.44 118 VAL A N 1
ATOM 904 C CA . VAL A 1 118 ? 7.937 9.174 1.125 1.00 95.44 118 VAL A CA 1
ATOM 905 C C . VAL A 1 118 ? 7.439 10.473 1.753 1.00 95.44 118 VAL A C 1
ATOM 907 O O . VAL A 1 118 ? 7.204 10.515 2.953 1.00 95.44 118 VAL A O 1
ATOM 910 N N . ASN A 1 119 ? 7.187 11.506 0.948 1.00 96.94 119 ASN A N 1
ATOM 911 C CA . ASN A 1 119 ? 6.673 12.781 1.436 1.00 96.94 119 ASN A CA 1
ATOM 912 C C . ASN A 1 119 ? 5.309 12.640 2.136 1.00 96.94 119 ASN A C 1
ATOM 914 O O . ASN A 1 119 ? 5.134 13.204 3.214 1.00 96.94 119 ASN A O 1
ATOM 918 N N . ALA A 1 120 ? 4.375 11.872 1.566 1.00 96.69 120 ALA A N 1
ATOM 919 C CA . ALA A 1 120 ? 3.051 11.657 2.150 1.00 96.69 120 ALA A CA 1
ATOM 920 C C . ALA A 1 120 ? 3.124 10.958 3.517 1.00 96.69 120 ALA A C 1
ATOM 922 O O . ALA A 1 120 ? 2.398 11.335 4.434 1.00 96.69 120 ALA A O 1
ATOM 923 N N . VAL A 1 121 ? 4.017 9.973 3.663 1.00 95.69 121 VAL A N 1
ATOM 924 C CA . VAL A 1 121 ? 4.228 9.258 4.931 1.00 95.69 121 VAL A CA 1
ATOM 925 C C . VAL A 1 121 ? 4.971 10.136 5.941 1.00 95.69 121 VAL A C 1
ATOM 927 O O . VAL A 1 121 ? 4.554 10.228 7.090 1.00 95.69 121 VAL A O 1
ATOM 930 N N . SER A 1 122 ? 6.034 10.832 5.527 1.00 96.50 122 SER A N 1
ATOM 931 C CA . SER A 1 122 ? 6.823 11.698 6.417 1.00 96.50 122 SER A CA 1
ATOM 932 C C . SER A 1 122 ? 6.044 12.900 6.953 1.00 96.50 122 SER A C 1
ATOM 934 O O . SER A 1 122 ? 6.385 13.407 8.016 1.00 96.50 122 SER A O 1
ATOM 936 N N . ASN A 1 123 ? 5.016 13.353 6.233 1.00 95.12 123 ASN A N 1
ATOM 937 C CA . ASN A 1 123 ? 4.127 14.436 6.659 1.00 95.12 123 ASN A CA 1
ATOM 938 C C . ASN A 1 123 ? 2.752 13.914 7.114 1.00 95.12 123 ASN A C 1
ATOM 940 O O . ASN A 1 123 ? 1.775 14.662 7.100 1.00 95.12 123 ASN A O 1
ATOM 944 N N . SER A 1 124 ? 2.660 12.630 7.477 1.00 94.69 124 SER A N 1
ATOM 945 C CA . SER A 1 124 ? 1.441 12.047 8.036 1.00 94.69 124 SER A CA 1
ATOM 946 C C . SER A 1 124 ? 1.061 12.741 9.343 1.00 94.69 124 SER A C 1
ATOM 948 O O . SER A 1 124 ? 1.910 12.972 10.202 1.00 94.69 124 SER A O 1
ATOM 950 N N . VAL A 1 125 ? -0.222 13.072 9.487 1.00 94.38 125 VAL A N 1
ATOM 951 C CA . VAL A 1 125 ? -0.784 13.706 10.699 1.00 94.38 125 VAL A CA 1
ATOM 952 C C . VAL A 1 125 ? -1.535 12.709 11.580 1.00 94.38 125 VAL A C 1
ATOM 954 O O . VAL A 1 125 ? -1.987 13.057 12.670 1.00 94.38 125 VAL A O 1
ATOM 957 N N . VAL A 1 126 ? -1.682 11.478 11.094 1.00 94.75 126 VAL A N 1
ATOM 958 C CA . VAL A 1 126 ? -2.308 10.356 11.792 1.00 94.75 126 VAL A CA 1
ATOM 959 C C . VAL A 1 126 ? -1.231 9.395 12.299 1.00 94.75 126 VAL A C 1
ATOM 961 O O . VAL A 1 126 ? -0.168 9.305 11.670 1.00 94.75 126 VAL A O 1
ATOM 964 N N . PRO A 1 127 ? -1.484 8.713 13.429 1.00 89.81 127 PRO A N 1
ATOM 965 C CA . PRO A 1 127 ? -0.572 7.713 13.969 1.00 89.81 127 PRO A CA 1
ATOM 966 C C . PRO A 1 127 ? -0.491 6.452 13.100 1.00 89.81 127 PRO A C 1
ATOM 968 O O . PRO A 1 127 ? -1.489 6.120 12.411 1.00 89.81 127 PRO A O 1
#

Sequen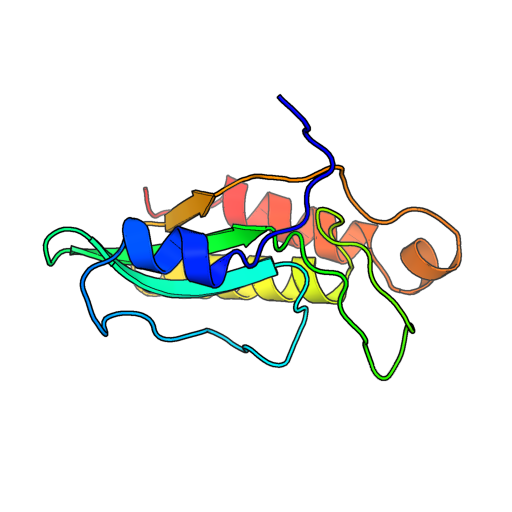ce (127 aa):
FDGQKNYDARDLLATVIDEKSMDEYKADYGKTIVTAYARINGRPVGIVANQRLQVRTKKEGIQMGGVIYSDSADKAARFVMDCNQTGLPIVFLQDVTGFMVGRHAEESGIIRSGAKLVNAVSNSVVP

Secondary structure (DSSP, 8-state):
--TT----HHHHHTTTSPTT--EETTTTSSTTEEEEEEEETTEEEEEEEE--S-EEETTTEEEPTTEE-HHHHHHHHHHHHHHHHHT--EEEE----EE--SHHHHHHTHHHHHHHHHHHHHT----

pLDDT: mean 92.76, std 7.71, range [50.28, 98.31]